Protein AF-E0UPQ8-F1 (afdb_monomer_lite)

Organism: Sulfurimonas autotrophica (strain ATCC BAA-671 / DSM 16294 / JCM 11897 / OK10) (NCBI:txid563040)

Secondary structure (DSSP, 8-state):
---HHHHHHHHHHHHHTTS-----HHHHHHHTT--HHHHHHHHHTT---HHHHHHHHHHHT--HHHHH--

Structure (mmCIF, N/CA/C/O backbone):
data_AF-E0UPQ8-F1
#
_entry.id   AF-E0UPQ8-F1
#
loop_
_atom_site.group_PDB
_atom_site.id
_atom_site.type_symbol
_atom_site.label_atom_id
_atom_site.label_alt_id
_atom_site.label_comp_id
_atom_site.label_asym_id
_atom_site.label_entity_id
_atom_site.label_seq_id
_atom_site.pdbx_PDB_ins_code
_atom_site.Cartn_x
_atom_site.Cartn_y
_atom_site.Cartn_z
_atom_site.occupancy
_atom_site.B_iso_or_equiv
_atom_site.auth_seq_id
_atom_site.auth_comp_id
_atom_site.auth_asym_id
_atom_site.auth_atom_id
_atom_site.pdbx_PDB_model_num
ATOM 1 N N . MET A 1 1 ? -2.446 -0.000 -15.712 1.00 87.06 1 MET A N 1
ATOM 2 C CA . MET A 1 1 ? -1.859 -0.307 -14.395 1.00 87.06 1 MET A CA 1
ATOM 3 C C . MET A 1 1 ? -1.705 1.009 -13.660 1.00 87.06 1 MET A C 1
ATOM 5 O O . MET A 1 1 ? -1.146 1.937 -14.238 1.00 87.06 1 MET A O 1
ATOM 9 N N . ARG A 1 2 ? -2.277 1.110 -12.463 1.00 93.12 2 ARG A N 1
ATOM 10 C CA . ARG A 1 2 ? -2.269 2.318 -11.633 1.00 93.12 2 ARG A CA 1
ATOM 11 C C . ARG A 1 2 ? -0.840 2.706 -11.252 1.00 93.12 2 ARG A C 1
ATOM 13 O O . ARG A 1 2 ? 0.019 1.837 -11.092 1.00 93.12 2 ARG A O 1
ATOM 20 N N . ASP A 1 3 ? -0.586 4.004 -11.105 1.00 95.19 3 ASP A N 1
ATOM 21 C CA . ASP A 1 3 ? 0.669 4.459 -10.512 1.00 95.19 3 ASP A CA 1
ATOM 22 C C . ASP A 1 3 ? 0.682 4.206 -8.999 1.00 95.19 3 ASP A C 1
ATOM 24 O O . ASP A 1 3 ? -0.346 3.913 -8.380 1.00 95.19 3 ASP A O 1
ATOM 28 N N . PHE A 1 4 ? 1.862 4.307 -8.386 1.00 95.50 4 PHE A N 1
ATOM 29 C CA . PHE A 1 4 ? 1.997 3.973 -6.976 1.00 95.50 4 PHE A CA 1
ATOM 30 C C . PHE A 1 4 ? 1.183 4.897 -6.059 1.00 95.50 4 PHE A C 1
ATOM 32 O O . PHE A 1 4 ? 0.711 4.453 -5.018 1.00 95.50 4 PHE A O 1
ATOM 39 N N . ARG A 1 5 ? 0.962 6.165 -6.426 1.00 95.88 5 ARG A N 1
ATOM 40 C CA . ARG A 1 5 ? 0.149 7.082 -5.614 1.00 95.88 5 ARG A CA 1
ATOM 41 C C . ARG A 1 5 ? -1.314 6.668 -5.625 1.00 95.88 5 ARG A C 1
ATOM 43 O O . ARG A 1 5 ? -1.920 6.663 -4.562 1.00 95.88 5 ARG A O 1
ATOM 50 N N . THR A 1 6 ? -1.852 6.271 -6.774 1.00 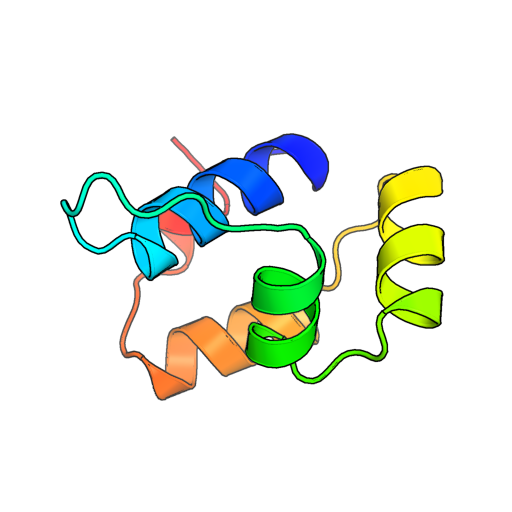96.38 6 THR A N 1
ATOM 51 C CA . THR A 1 6 ? -3.218 5.736 -6.847 1.00 96.38 6 THR A CA 1
ATOM 52 C C . THR A 1 6 ? -3.334 4.412 -6.093 1.00 96.38 6 THR A C 1
ATOM 54 O O . THR A 1 6 ? -4.279 4.229 -5.333 1.00 96.38 6 THR A O 1
ATOM 57 N N . ILE A 1 7 ? -2.346 3.519 -6.223 1.00 96.81 7 ILE A N 1
ATOM 58 C CA . ILE A 1 7 ? -2.309 2.257 -5.463 1.00 96.81 7 ILE A CA 1
ATOM 59 C C . ILE A 1 7 ? -2.344 2.518 -3.951 1.00 96.81 7 ILE A C 1
ATOM 61 O O . ILE A 1 7 ? -3.035 1.808 -3.230 1.00 96.81 7 ILE A O 1
ATOM 65 N N . ILE A 1 8 ? -1.634 3.538 -3.455 1.00 96.44 8 ILE A N 1
ATOM 66 C CA . ILE A 1 8 ? -1.663 3.901 -2.029 1.00 96.44 8 ILE A CA 1
ATOM 67 C C . ILE A 1 8 ? -3.082 4.245 -1.570 1.00 96.44 8 ILE A C 1
ATOM 69 O O . ILE A 1 8 ? -3.464 3.834 -0.478 1.00 96.44 8 ILE A O 1
ATOM 73 N N . GLU A 1 9 ? -3.855 4.981 -2.367 1.00 95.50 9 GLU A N 1
ATOM 74 C CA . GLU A 1 9 ? -5.228 5.334 -1.994 1.00 95.50 9 GLU A CA 1
ATOM 75 C C . GLU A 1 9 ? -6.144 4.101 -1.992 1.00 95.50 9 GLU A C 1
ATOM 77 O O . GLU A 1 9 ? -6.859 3.893 -1.016 1.00 95.50 9 GLU A O 1
ATOM 82 N N . VAL A 1 10 ? -6.012 3.202 -2.973 1.00 94.94 10 VAL A N 1
ATOM 83 C CA . VAL A 1 10 ? -6.728 1.909 -2.977 1.00 94.94 10 VAL A CA 1
ATOM 84 C C . VAL A 1 10 ? -6.370 1.069 -1.742 1.00 94.94 10 VAL A C 1
ATOM 86 O O . VAL A 1 10 ? -7.242 0.529 -1.065 1.00 94.94 10 VAL A O 1
ATOM 89 N N . LEU A 1 11 ? -5.085 0.995 -1.377 1.00 95.00 11 LEU A N 1
ATOM 90 C CA . LEU A 1 11 ? -4.655 0.292 -0.163 1.00 95.00 11 LEU A CA 1
ATOM 91 C C . LEU A 1 11 ? -5.227 0.936 1.107 1.00 95.00 11 LEU A C 1
ATOM 93 O O . LEU A 1 11 ? -5.587 0.221 2.039 1.00 95.00 11 LEU A O 1
ATOM 97 N N . LYS A 1 12 ? -5.338 2.269 1.161 1.00 95.19 12 LYS A N 1
ATOM 98 C CA . LYS A 1 12 ? -5.973 2.967 2.289 1.00 95.19 12 LYS A CA 1
ATOM 99 C C . LYS A 1 12 ? -7.455 2.641 2.397 1.00 95.19 12 LYS A C 1
ATOM 101 O O . LYS A 1 12 ? -7.927 2.452 3.513 1.00 95.19 12 LYS A O 1
ATOM 106 N N . GLU A 1 13 ? -8.166 2.546 1.279 1.00 92.62 13 GLU A N 1
ATOM 107 C CA . GLU A 1 13 ? -9.573 2.133 1.260 1.00 92.62 13 GLU A CA 1
ATOM 108 C C . GLU A 1 13 ? -9.739 0.704 1.791 1.00 92.62 13 GLU A C 1
ATOM 110 O O . GLU A 1 13 ? -10.577 0.472 2.663 1.00 92.62 13 GLU A O 1
ATOM 115 N N . HIS A 1 14 ? -8.871 -0.225 1.375 1.00 90.88 14 HIS A N 1
ATOM 116 C CA . HIS A 1 14 ? -8.853 -1.586 1.920 1.00 90.88 14 HIS A CA 1
ATOM 117 C C . HIS A 1 14 ? -8.541 -1.633 3.422 1.00 90.88 14 HIS A C 1
ATOM 119 O O . HIS A 1 14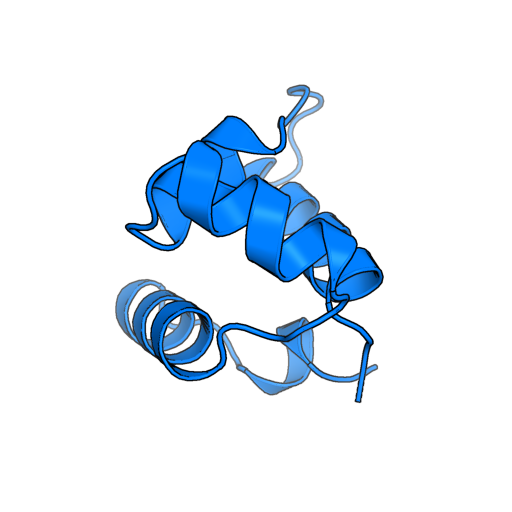 ? -9.133 -2.433 4.139 1.00 90.88 14 HIS A O 1
ATOM 125 N N . ILE A 1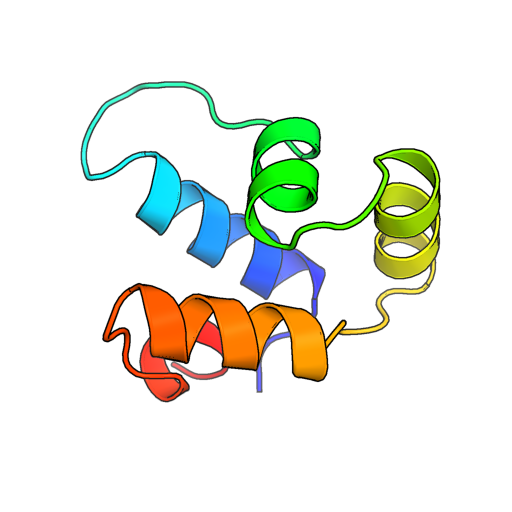 15 ? -7.624 -0.794 3.918 1.00 92.00 15 ILE A N 1
ATOM 126 C CA . ILE A 1 15 ? -7.324 -0.710 5.359 1.00 92.00 15 ILE A CA 1
ATOM 127 C C . ILE A 1 15 ? -8.504 -0.112 6.132 1.00 92.00 15 ILE A C 1
ATOM 129 O O . ILE A 1 15 ? -8.765 -0.517 7.263 1.00 92.00 15 ILE A O 1
ATOM 133 N N . ALA A 1 16 ? -9.191 0.873 5.551 1.00 91.94 16 ALA A N 1
ATOM 134 C CA . ALA A 1 16 ? -10.326 1.521 6.188 1.00 91.94 16 ALA A CA 1
ATOM 135 C C . ALA A 1 16 ? -11.521 0.569 6.342 1.00 91.94 16 ALA A C 1
ATOM 137 O O . ALA A 1 16 ? -12.311 0.775 7.260 1.00 91.94 16 ALA A O 1
ATOM 138 N N . ASP A 1 17 ? -11.646 -0.450 5.483 1.00 87.38 17 ASP A N 1
ATOM 139 C CA . ASP A 1 17 ? -12.660 -1.514 5.560 1.00 87.38 17 ASP A CA 1
ATOM 140 C C . ASP A 1 17 ? -14.089 -0.965 5.761 1.00 87.38 17 ASP A C 1
ATOM 142 O O . ASP A 1 17 ? -14.827 -1.333 6.673 1.00 87.38 17 ASP A O 1
ATOM 146 N N . GLY A 1 18 ? -14.454 0.050 4.969 1.00 81.38 18 GLY A N 1
ATOM 147 C CA . GLY A 1 18 ? -15.763 0.715 5.048 1.00 81.38 18 GLY A CA 1
ATOM 148 C C . GLY A 1 18 ? -15.973 1.621 6.273 1.00 81.38 18 GLY A C 1
ATOM 149 O O . GLY A 1 18 ? -17.022 2.257 6.402 1.00 81.38 18 GLY A O 1
ATOM 150 N N . THR A 1 19 ? -14.987 1.739 7.164 1.00 86.31 19 THR A N 1
ATOM 151 C CA . THR A 1 19 ? -15.015 2.693 8.277 1.00 86.31 19 THR A CA 1
ATOM 152 C C . THR A 1 19 ? -14.593 4.095 7.825 1.00 86.31 19 THR A C 1
ATOM 154 O O . THR A 1 19 ? -13.885 4.281 6.839 1.00 86.31 19 THR A O 1
ATOM 157 N N . LYS A 1 20 ? -14.978 5.125 8.590 1.00 83.06 20 LYS A N 1
ATOM 158 C CA . LYS A 1 20 ? -14.506 6.511 8.384 1.00 83.06 20 LYS A CA 1
ATOM 159 C C . LYS A 1 20 ? -13.132 6.775 9.022 1.00 83.06 20 LYS A C 1
ATOM 161 O O . LYS A 1 20 ? -12.793 7.929 9.293 1.00 83.06 20 LYS A O 1
ATOM 166 N N . ALA A 1 21 ? -12.366 5.727 9.331 1.00 87.44 21 ALA A N 1
ATOM 167 C CA . ALA A 1 21 ? -11.061 5.879 9.954 1.00 87.44 21 ALA A CA 1
ATOM 168 C C . ALA A 1 21 ? -10.080 6.521 8.967 1.00 87.44 21 ALA A C 1
ATOM 170 O O . ALA A 1 21 ? -9.954 6.110 7.816 1.00 87.44 21 ALA A O 1
ATOM 171 N N . LYS A 1 22 ? -9.365 7.550 9.424 1.00 91.00 22 LYS A N 1
ATOM 172 C CA . LYS A 1 22 ? -8.332 8.185 8.609 1.00 91.00 22 LYS A CA 1
ATOM 173 C C . LYS A 1 22 ? -7.096 7.290 8.578 1.00 91.00 22 LYS A C 1
ATOM 175 O O . LYS A 1 22 ? -6.412 7.169 9.592 1.00 91.00 22 LYS A O 1
ATOM 180 N N . VAL A 1 23 ? -6.811 6.718 7.412 1.00 95.88 23 VAL A N 1
ATOM 181 C CA . VAL A 1 23 ? -5.615 5.906 7.162 1.00 95.88 23 VAL A CA 1
ATOM 182 C C . VAL A 1 23 ? -4.487 6.794 6.640 1.00 95.88 23 VAL A C 1
ATOM 184 O O . VAL A 1 23 ? -4.668 7.607 5.730 1.00 95.88 23 VAL A O 1
ATOM 187 N N . TYR A 1 24 ? -3.306 6.657 7.230 1.00 95.94 24 TYR A N 1
ATOM 188 C CA . TYR A 1 24 ? -2.118 7.433 6.900 1.00 95.94 24 TYR A CA 1
ATOM 189 C C . TYR A 1 24 ? -1.111 6.598 6.108 1.00 95.94 24 TYR A C 1
ATOM 191 O O . TYR A 1 24 ? -1.112 5.372 6.128 1.00 95.94 24 TYR A O 1
ATOM 199 N N . ASP A 1 25 ? -0.163 7.276 5.464 1.00 96.38 25 ASP A N 1
ATOM 200 C CA . ASP A 1 25 ? 0.938 6.624 4.745 1.00 96.38 25 ASP A CA 1
ATOM 201 C C . ASP A 1 25 ? 1.757 5.673 5.638 1.00 96.38 25 ASP A C 1
ATOM 203 O O . ASP A 1 25 ? 2.242 4.650 5.165 1.00 96.38 25 ASP A O 1
ATOM 207 N N . LYS A 1 26 ? 1.886 5.974 6.940 1.00 96.56 26 LYS A N 1
ATOM 208 C CA . LYS A 1 26 ? 2.556 5.084 7.903 1.00 96.56 26 LYS A CA 1
ATOM 209 C C . LYS A 1 26 ? 1.836 3.742 8.066 1.00 96.56 26 LYS A C 1
ATOM 211 O O . LYS A 1 26 ? 2.496 2.741 8.317 1.00 96.56 26 LYS A O 1
ATOM 216 N N . ASP A 1 27 ? 0.514 3.720 7.907 1.00 96.56 27 ASP A N 1
ATOM 217 C CA . ASP A 1 27 ? -0.289 2.508 8.054 1.00 96.56 27 ASP A CA 1
ATOM 218 C C . ASP A 1 27 ? -0.102 1.622 6.817 1.00 96.56 27 ASP A C 1
ATOM 220 O O . ASP A 1 27 ? 0.122 0.423 6.949 1.00 96.56 27 ASP A O 1
ATOM 224 N N . VAL A 1 28 ? -0.044 2.233 5.627 1.00 96.88 28 VAL A N 1
ATOM 225 C CA . VAL A 1 28 ? 0.319 1.546 4.375 1.00 96.88 28 VAL A CA 1
ATOM 226 C C . VAL A 1 28 ? 1.765 1.038 4.416 1.00 96.88 28 VAL A C 1
ATOM 228 O O . VAL A 1 28 ? 2.043 -0.074 3.981 1.00 96.88 28 VAL A O 1
ATOM 231 N N . ALA A 1 29 ? 2.701 1.811 4.971 1.00 97.56 29 ALA A N 1
ATOM 232 C CA . ALA A 1 29 ? 4.084 1.365 5.133 1.00 97.56 29 ALA A CA 1
ATOM 233 C C . ALA A 1 29 ? 4.173 0.117 6.031 1.00 97.56 29 ALA A C 1
ATOM 235 O O . ALA A 1 29 ? 4.824 -0.859 5.663 1.00 97.56 29 ALA A O 1
ATOM 236 N N . ASN A 1 30 ? 3.459 0.123 7.163 1.00 96.56 30 ASN A N 1
ATOM 237 C CA . ASN A 1 30 ? 3.385 -1.020 8.072 1.00 96.56 30 ASN A CA 1
ATOM 238 C C . ASN A 1 30 ? 2.747 -2.249 7.405 1.00 96.56 30 ASN A C 1
ATOM 240 O O . ASN A 1 30 ? 3.265 -3.351 7.558 1.00 96.56 30 ASN A O 1
ATOM 244 N N . LEU A 1 31 ? 1.661 -2.048 6.651 1.00 94.75 31 LEU A N 1
ATOM 245 C CA . LEU A 1 31 ? 0.958 -3.086 5.890 1.00 94.75 31 LEU A CA 1
ATOM 246 C C . LEU A 1 31 ? 1.882 -3.806 4.900 1.00 94.75 31 LEU A C 1
ATOM 248 O O . LEU A 1 31 ? 1.846 -5.023 4.785 1.00 94.75 31 LEU A O 1
ATOM 252 N N . LEU A 1 32 ? 2.720 -3.038 4.202 1.00 96.38 32 LEU A N 1
ATOM 253 C CA . LEU A 1 32 ? 3.673 -3.546 3.218 1.00 96.38 32 LEU A CA 1
ATOM 254 C C . LEU A 1 32 ? 4.991 -4.022 3.852 1.00 96.38 32 LEU A C 1
ATOM 256 O O . LEU A 1 32 ? 5.934 -4.322 3.129 1.00 96.38 32 LEU A O 1
ATOM 260 N N . HIS A 1 33 ? 5.100 -4.043 5.186 1.00 96.00 33 HIS A N 1
ATOM 261 C CA . HIS A 1 33 ? 6.333 -4.371 5.912 1.00 96.00 33 HIS A CA 1
ATOM 262 C C . HIS A 1 33 ? 7.554 -3.531 5.483 1.00 96.00 33 HIS A C 1
ATOM 264 O O . HIS A 1 33 ? 8.701 -3.983 5.499 1.00 96.00 33 HIS A O 1
ATOM 270 N N . ILE A 1 34 ? 7.320 -2.266 5.126 1.00 96.75 34 ILE A N 1
A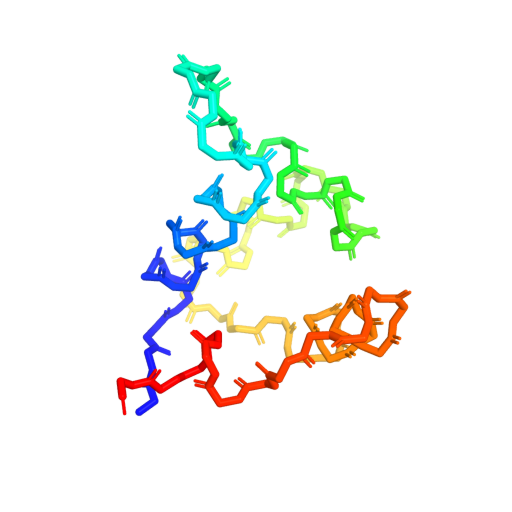TOM 271 C CA . ILE A 1 34 ? 8.342 -1.309 4.702 1.00 96.75 34 ILE A CA 1
ATOM 272 C C . ILE A 1 34 ? 8.500 -0.225 5.776 1.00 96.75 34 ILE A C 1
ATOM 274 O O . ILE A 1 34 ? 7.527 0.302 6.308 1.00 96.75 34 ILE A O 1
ATOM 278 N N . SER A 1 35 ? 9.738 0.183 6.073 1.00 97.75 35 SER A N 1
ATOM 279 C CA . SER A 1 35 ? 9.966 1.326 6.965 1.00 97.75 35 SER A CA 1
ATOM 280 C C . SER A 1 35 ? 9.374 2.617 6.384 1.00 97.75 35 SER A C 1
ATOM 282 O O . SER A 1 35 ? 9.418 2.854 5.176 1.00 97.75 35 SER A O 1
ATOM 284 N N . GLN A 1 36 ? 8.883 3.517 7.238 1.00 97.19 36 GLN A N 1
ATOM 285 C CA . GLN A 1 36 ? 8.291 4.786 6.785 1.00 97.19 36 GLN A CA 1
ATOM 286 C C . GLN A 1 36 ? 9.255 5.620 5.918 1.00 97.19 36 GLN A C 1
ATOM 288 O O . GLN A 1 36 ? 8.832 6.265 4.959 1.00 97.19 36 GLN A O 1
ATOM 293 N N . SER A 1 37 ? 10.561 5.569 6.202 1.00 97.31 37 SER A N 1
ATOM 294 C CA . SER A 1 37 ? 11.594 6.249 5.410 1.00 97.31 37 SER A CA 1
ATOM 295 C C . SER A 1 37 ? 11.766 5.645 4.011 1.00 97.31 37 SER A C 1
ATOM 297 O O . SER A 1 37 ? 11.828 6.388 3.023 1.00 97.31 37 SER A O 1
ATOM 299 N N . LYS A 1 38 ? 11.793 4.306 3.896 1.00 97.12 38 LYS A N 1
ATOM 300 C CA . LYS A 1 38 ? 11.817 3.616 2.596 1.00 97.12 38 LYS A CA 1
ATOM 301 C C . LYS A 1 38 ? 10.534 3.927 1.825 1.00 97.12 38 LYS A C 1
ATOM 303 O O . LYS A 1 38 ? 10.639 4.335 0.671 1.00 97.12 38 LYS A O 1
ATOM 308 N N . PHE A 1 39 ? 9.365 3.854 2.469 1.00 97.88 39 PHE A N 1
ATOM 309 C CA . PHE A 1 39 ? 8.067 4.185 1.868 1.00 97.88 39 PHE A CA 1
ATOM 310 C C . PHE A 1 39 ? 8.027 5.614 1.303 1.00 97.88 39 PHE A C 1
ATOM 312 O O . PHE A 1 39 ? 7.689 5.818 0.138 1.00 97.88 39 PHE A O 1
ATOM 319 N N . ALA A 1 40 ? 8.446 6.612 2.089 1.00 97.06 40 ALA A N 1
ATOM 320 C CA . ALA A 1 40 ? 8.502 8.003 1.637 1.00 97.06 40 ALA A CA 1
ATOM 321 C C . ALA A 1 40 ? 9.411 8.175 0.405 1.00 97.06 40 ALA A C 1
ATOM 323 O O . ALA A 1 40 ? 9.081 8.917 -0.524 1.00 97.06 40 ALA A O 1
ATOM 324 N N . THR A 1 41 ? 10.532 7.449 0.365 1.00 97.31 41 THR A N 1
ATOM 325 C CA . THR A 1 41 ? 11.482 7.483 -0.754 1.00 97.31 41 THR A CA 1
ATOM 326 C C . THR A 1 41 ? 10.884 6.886 -2.029 1.00 97.31 41 THR A C 1
ATOM 328 O O . THR A 1 41 ? 10.943 7.528 -3.081 1.00 97.31 41 THR A O 1
ATOM 331 N N . ILE A 1 42 ? 10.278 5.696 -1.953 1.00 96.31 42 ILE A N 1
ATOM 332 C CA . ILE A 1 42 ? 9.647 5.050 -3.118 1.00 96.31 42 ILE A CA 1
ATOM 333 C C . ILE A 1 42 ? 8.428 5.842 -3.611 1.00 96.31 42 ILE A C 1
ATOM 335 O O . ILE A 1 42 ? 8.289 6.047 -4.815 1.00 96.31 42 ILE A O 1
ATOM 339 N N . LYS A 1 43 ? 7.623 6.414 -2.700 1.00 96.38 43 LYS A N 1
ATOM 340 C CA . LYS A 1 43 ? 6.493 7.295 -3.034 1.00 96.38 43 LYS A CA 1
ATOM 341 C C . LYS A 1 43 ? 6.955 8.552 -3.766 1.00 96.38 43 LYS A C 1
ATOM 343 O O . LYS A 1 43 ? 6.370 8.925 -4.783 1.00 96.38 43 LYS A O 1
ATOM 348 N N . LYS A 1 44 ? 8.031 9.195 -3.294 1.00 96.00 44 LYS A N 1
ATOM 349 C CA . LYS A 1 44 ? 8.617 10.373 -3.954 1.00 96.00 44 LYS A CA 1
ATOM 350 C C . LYS A 1 44 ? 9.101 10.052 -5.370 1.00 96.00 44 LYS A C 1
ATOM 352 O O . LYS A 1 44 ? 8.910 10.866 -6.267 1.00 96.00 44 LYS A O 1
ATOM 357 N N . ARG A 1 45 ? 9.696 8.872 -5.568 1.00 95.75 45 ARG A N 1
ATOM 358 C CA . ARG A 1 45 ? 10.162 8.377 -6.876 1.00 95.75 45 ARG A CA 1
ATOM 359 C C . ARG A 1 45 ? 9.046 7.796 -7.749 1.00 95.75 45 ARG A C 1
ATOM 361 O O . ARG A 1 45 ? 9.316 7.432 -8.887 1.00 95.75 45 ARG A O 1
ATOM 368 N N . ASN A 1 46 ? 7.824 7.709 -7.223 1.00 93.12 46 ASN A N 1
ATOM 369 C CA . ASN A 1 46 ? 6.689 7.034 -7.848 1.00 93.12 46 ASN A CA 1
ATOM 370 C C . ASN A 1 46 ? 7.016 5.595 -8.295 1.00 93.12 46 ASN A C 1
ATOM 372 O O . ASN A 1 46 ? 6.576 5.146 -9.349 1.00 93.12 46 ASN A O 1
ATOM 376 N N . SER A 1 47 ? 7.846 4.893 -7.519 1.00 95.44 47 SER A N 1
ATOM 377 C CA . SER A 1 47 ? 8.242 3.510 -7.793 1.00 95.44 47 SER A CA 1
ATOM 378 C C . SER A 1 47 ? 7.343 2.552 -7.021 1.00 95.44 47 SER A C 1
ATOM 380 O O . SER A 1 47 ? 7.231 2.670 -5.801 1.00 95.44 47 SER A O 1
ATOM 382 N N . THR A 1 48 ? 6.735 1.597 -7.722 1.00 95.81 48 THR A N 1
ATOM 383 C CA . THR A 1 48 ? 5.824 0.619 -7.120 1.00 95.81 48 THR A CA 1
ATOM 384 C C . THR A 1 48 ? 6.604 -0.531 -6.462 1.00 95.81 48 THR A C 1
ATOM 386 O O . THR A 1 48 ? 7.379 -1.202 -7.148 1.00 95.81 48 THR A O 1
ATOM 389 N N . PRO A 1 49 ? 6.410 -0.798 -5.158 1.00 96.00 49 PRO A N 1
ATOM 390 C CA . PRO A 1 49 ? 6.987 -1.947 -4.461 1.00 96.00 49 PRO A CA 1
ATOM 391 C C . PRO A 1 49 ? 6.166 -3.212 -4.766 1.00 96.00 49 PRO A C 1
ATOM 393 O O . PRO A 1 49 ? 5.325 -3.638 -3.978 1.00 96.00 49 PRO A O 1
ATOM 396 N N . PHE A 1 50 ? 6.337 -3.765 -5.971 1.00 96.25 50 PHE A N 1
ATOM 397 C CA . PHE A 1 50 ? 5.498 -4.867 -6.459 1.00 96.25 50 PHE A CA 1
ATOM 398 C C . PHE A 1 50 ? 5.545 -6.106 -5.564 1.00 96.25 50 PHE A C 1
ATOM 400 O O . PHE A 1 50 ? 4.499 -6.692 -5.311 1.00 96.25 50 PHE A O 1
ATOM 407 N N . VAL A 1 51 ? 6.728 -6.490 -5.078 1.00 96.62 51 VAL A N 1
ATOM 408 C CA . VAL A 1 51 ? 6.894 -7.686 -4.238 1.00 96.62 51 VAL A CA 1
ATOM 409 C C . VAL A 1 51 ? 6.090 -7.538 -2.954 1.00 96.62 51 VAL A C 1
ATOM 411 O O . VAL A 1 51 ? 5.259 -8.387 -2.654 1.00 96.62 51 VAL A O 1
ATOM 414 N N . GLU A 1 52 ? 6.257 -6.417 -2.257 1.00 97.12 52 GLU A N 1
ATOM 415 C CA . GLU A 1 52 ? 5.593 -6.176 -0.980 1.00 97.12 52 GLU A CA 1
ATOM 416 C C . GLU A 1 52 ? 4.060 -6.097 -1.124 1.00 97.12 52 GLU A C 1
ATOM 418 O O . GLU A 1 52 ? 3.323 -6.592 -0.273 1.00 97.12 52 GLU A O 1
ATOM 423 N N . ILE A 1 53 ? 3.556 -5.528 -2.227 1.00 96.56 53 ILE A N 1
ATOM 424 C CA . ILE A 1 53 ? 2.109 -5.493 -2.503 1.00 96.56 53 ILE A CA 1
ATOM 425 C C . ILE A 1 53 ? 1.575 -6.892 -2.842 1.00 96.56 53 ILE A C 1
ATOM 427 O O . ILE A 1 53 ? 0.488 -7.253 -2.393 1.00 96.56 53 ILE A O 1
ATOM 431 N N . LEU A 1 54 ? 2.313 -7.690 -3.619 1.00 96.38 54 LEU A N 1
ATOM 432 C CA . LEU A 1 54 ? 1.912 -9.057 -3.973 1.00 96.38 54 LEU A CA 1
ATOM 433 C C . LEU A 1 54 ? 1.896 -9.977 -2.748 1.00 96.38 54 LEU A C 1
ATOM 435 O O . LEU A 1 54 ? 0.956 -10.754 -2.582 1.00 96.38 54 LEU A O 1
ATOM 439 N N . GLU A 1 55 ? 2.890 -9.859 -1.868 1.00 96.31 55 GLU A N 1
ATOM 440 C CA . GLU A 1 55 ? 2.921 -10.575 -0.590 1.00 96.31 55 GLU A CA 1
ATOM 441 C C . GLU A 1 55 ? 1.725 -10.194 0.286 1.00 96.31 55 GLU A C 1
ATOM 443 O O . GLU A 1 55 ? 1.049 -11.078 0.814 1.00 96.31 55 GLU A O 1
ATOM 448 N N . TYR A 1 56 ? 1.398 -8.901 0.372 1.00 94.38 56 TYR A N 1
ATOM 449 C CA . TYR A 1 56 ? 0.201 -8.439 1.072 1.00 94.38 56 TYR A CA 1
ATOM 450 C C . TYR A 1 56 ? -1.086 -9.044 0.487 1.00 94.38 56 TYR A C 1
ATOM 452 O O . TYR A 1 56 ? -1.924 -9.562 1.231 1.00 94.38 56 TYR A O 1
ATOM 460 N N . CYS A 1 57 ? -1.235 -9.031 -0.843 1.00 94.19 57 CYS A N 1
ATOM 461 C CA . CYS A 1 57 ? -2.402 -9.615 -1.506 1.00 94.19 57 CYS A CA 1
ATOM 462 C C . CYS A 1 57 ? -2.523 -11.111 -1.204 1.00 94.19 57 CYS A C 1
ATOM 464 O O . CYS A 1 57 ? -3.611 -11.584 -0.879 1.00 94.19 57 CYS A O 1
ATOM 466 N N . HIS A 1 58 ? -1.408 -11.845 -1.240 1.00 95.06 58 HIS A N 1
ATOM 467 C CA . HIS A 1 58 ? -1.380 -13.265 -0.901 1.00 95.06 58 HIS A CA 1
ATOM 468 C C . HIS A 1 58 ? -1.807 -13.519 0.552 1.00 95.06 58 HIS A C 1
ATOM 470 O O . HIS A 1 58 ? -2.662 -14.365 0.800 1.00 95.06 58 HIS A O 1
ATOM 476 N N . GLN A 1 59 ? -1.271 -12.751 1.505 1.00 92.50 59 GLN A N 1
ATOM 477 C CA . GLN A 1 59 ? -1.596 -12.892 2.928 1.00 92.50 59 GLN A CA 1
ATOM 478 C C . GLN A 1 59 ? -3.065 -12.588 3.246 1.00 92.50 59 GLN A C 1
ATOM 480 O O . GLN A 1 59 ? -3.635 -13.192 4.155 1.00 92.50 59 GLN A O 1
ATOM 485 N N . LYS A 1 60 ? -3.680 -11.639 2.531 1.00 90.00 60 LYS A N 1
ATOM 486 C CA . LYS A 1 60 ? -5.080 -11.239 2.738 1.00 90.00 60 LYS A CA 1
ATOM 487 C C . LYS A 1 60 ? -6.081 -11.949 1.828 1.00 90.00 60 LYS A C 1
ATOM 489 O O . LYS A 1 60 ? -7.277 -11.749 2.004 1.00 90.00 60 LYS A O 1
ATOM 494 N N . GLY A 1 61 ? -5.615 -12.764 0.880 1.00 91.56 61 GLY A N 1
ATOM 495 C CA . GLY A 1 61 ? -6.473 -13.389 -0.129 1.00 91.56 61 GLY A CA 1
ATOM 496 C C . GLY A 1 61 ? -7.129 -12.377 -1.077 1.00 91.56 61 GLY A C 1
ATOM 497 O O . GLY A 1 61 ? -8.239 -12.617 -1.541 1.00 91.56 61 GLY A O 1
ATOM 498 N N . LEU A 1 62 ? -6.472 -11.240 -1.333 1.00 89.94 62 LEU A N 1
ATOM 499 C CA . LEU A 1 62 ? -6.984 -10.174 -2.200 1.00 89.94 62 LEU A CA 1
ATOM 500 C C . LEU A 1 62 ? -6.634 -10.431 -3.664 1.00 89.94 62 LEU A C 1
ATOM 502 O O . LEU A 1 62 ? -5.550 -10.934 -3.982 1.00 89.94 62 LEU A O 1
ATOM 506 N N . CYS A 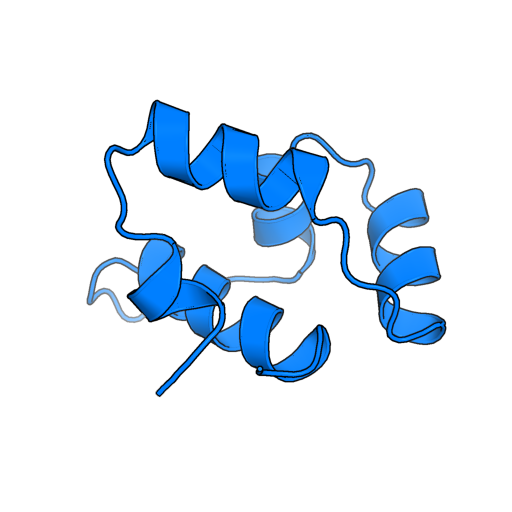1 63 ? -7.518 -10.017 -4.572 1.00 92.06 63 CYS A N 1
ATOM 507 C CA . CYS A 1 63 ? -7.216 -10.080 -5.989 1.00 92.06 63 CYS A CA 1
ATOM 508 C C . CYS A 1 63 ? -6.273 -8.936 -6.378 1.00 92.06 63 CYS A C 1
ATOM 510 O O . CYS A 1 63 ? -6.573 -7.755 -6.216 1.00 92.06 63 CYS A O 1
ATOM 512 N N . CYS A 1 64 ? -5.123 -9.275 -6.958 1.00 93.06 64 CYS A N 1
ATOM 513 C CA . CYS A 1 64 ? -4.139 -8.274 -7.369 1.00 93.06 64 CYS A CA 1
ATOM 514 C C . CYS A 1 64 ? -4.692 -7.323 -8.444 1.00 93.06 64 CYS A C 1
ATOM 516 O O . CYS A 1 64 ? -4.256 -6.173 -8.521 1.00 93.06 64 CYS A O 1
ATOM 518 N N . SER A 1 65 ? -5.646 -7.777 -9.270 1.00 93.25 65 SER A N 1
ATOM 519 C CA . SER A 1 65 ? -6.255 -6.913 -10.284 1.00 93.25 65 SER A CA 1
ATOM 520 C C . SER A 1 65 ? -6.965 -5.724 -9.648 1.00 93.25 65 SER A C 1
ATOM 522 O O . SER A 1 65 ? -6.778 -4.615 -10.127 1.00 93.25 65 SER A O 1
ATOM 524 N N . GLU A 1 66 ? -7.662 -5.935 -8.527 1.00 92.06 66 GLU A N 1
ATOM 525 C CA . GLU A 1 66 ? -8.385 -4.889 -7.790 1.00 92.06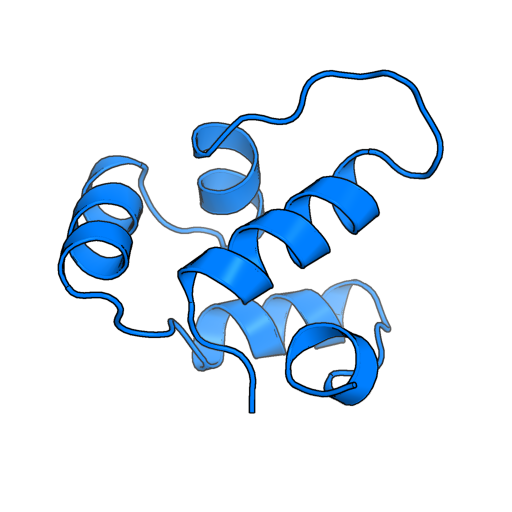 66 GLU A CA 1
ATOM 526 C C . GLU A 1 66 ? -7.449 -3.813 -7.234 1.00 92.06 66 GLU A C 1
ATOM 528 O O . GLU A 1 66 ? -7.862 -2.670 -7.065 1.00 92.06 66 GLU A O 1
ATOM 533 N N . ILE A 1 67 ? -6.176 -4.147 -6.992 1.00 94.25 67 ILE A N 1
ATOM 534 C CA . ILE A 1 67 ? -5.161 -3.201 -6.518 1.00 94.25 67 ILE A CA 1
ATOM 535 C C . ILE A 1 67 ? -4.495 -2.472 -7.692 1.00 94.25 67 ILE A C 1
ATOM 537 O O . ILE A 1 67 ? -4.365 -1.246 -7.681 1.00 94.25 67 ILE A O 1
ATOM 541 N N . PHE A 1 68 ? -4.066 -3.208 -8.719 1.00 95.62 68 PHE A N 1
ATOM 542 C CA . PHE A 1 68 ? -3.205 -2.677 -9.781 1.00 95.62 68 PHE A CA 1
ATOM 543 C C . PHE A 1 68 ? -3.956 -2.124 -11.003 1.00 95.62 68 PHE A C 1
ATOM 545 O O . PHE A 1 68 ? -3.349 -1.403 -11.805 1.00 95.62 68 PHE A O 1
ATOM 552 N N . PHE A 1 69 ? -5.235 -2.450 -11.183 1.00 93.12 69 PHE A N 1
ATOM 553 C CA . PHE A 1 69 ? -6.018 -2.160 -12.389 1.00 93.12 69 PHE A CA 1
ATOM 554 C C . PHE A 1 69 ? -7.453 -1.742 -12.038 1.00 93.12 69 PHE A C 1
ATOM 556 O O . PHE A 1 69 ? -7.921 -2.026 -10.940 1.00 93.12 69 PHE A O 1
ATOM 563 N N . ASP A 1 70 ? -8.114 -1.046 -12.968 1.00 78.69 70 ASP A N 1
ATOM 564 C CA . ASP A 1 70 ? -9.563 -0.794 -12.927 1.00 78.69 70 ASP A CA 1
ATOM 565 C C . ASP A 1 70 ? -10.346 -1.981 -13.492 1.00 78.69 70 ASP A C 1
ATOM 567 O O . ASP A 1 70 ? -9.842 -2.600 -14.463 1.00 78.69 70 ASP A O 1
#

Radius of gyration: 11.27 Å; chains: 1; bounding box: 28×24×24 Å

Sequence (70 aa):
MRDFRTIIEVLKEHIADGTKAKVYDKDVANLLHISQSKFATIKKRNSTPFVEILEYCHQKGLCCSEIFFD

pLDDT: mean 94.04, std 3.86, range [78.69, 97.88]

Foldseek 3Di:
DDFQVQLQVLVQCVVCVPPPDDDDLCNVCVLLVHDSVVSVVCVVVSHDPVVSVVVSCVVVVHDVCSRPHD

InterPro domains:
  IPR010982 Lambda repressor-like, DNA-binding domain superfamily [G3DSA:1.10.260.40] (3-69)